Protein AF-A0A5K7YV94-F1 (afdb_monomer)

Organism: NCBI:txid947919

Nearest PDB structures (foldseek):
  7b5u-assembly1_B  TM=9.118E-01  e=1.368E-02  Streptococcus agalactiae
  8djb-assembly1_A  TM=9.163E-01  e=2.341E-02  Methanothermobacter thermautotrophicus
  7b5u-assembly1_A  TM=9.107E-01  e=2.504E-02  Streptococcus agalactiae
  6u6h-assembly1_A  TM=6.965E-01  e=1.463E-02  Methanothermobacter thermautotrophicus
  7wjg-assembly1_B-2  TM=5.434E-01  e=3.063E-02  Streptococcus mutans UA159

pLDDT: mean 83.34, std 12.14, range [49.09, 97.06]

Structure (mmCIF, N/CA/C/O backbone):
data_AF-A0A5K7YV94-F1
#
_entry.id   AF-A0A5K7YV94-F1
#
loop_
_atom_site.group_PDB
_atom_site.id
_atom_site.type_symbol
_atom_site.label_atom_id
_atom_site.label_alt_id
_atom_site.label_comp_id
_atom_site.label_asym_id
_atom_site.label_entity_id
_atom_site.label_seq_id
_atom_site.pdbx_PDB_ins_code
_atom_site.Cartn_x
_atom_site.Cartn_y
_atom_site.Cartn_z
_atom_site.occupancy
_atom_site.B_iso_or_equiv
_atom_site.auth_seq_id
_atom_site.auth_comp_id
_atom_site.auth_asym_id
_atom_site.auth_atom_id
_atom_site.pdbx_PDB_model_num
ATOM 1 N N . MET A 1 1 ? 11.364 -0.641 -36.607 1.00 52.22 1 MET A N 1
ATOM 2 C CA . MET A 1 1 ? 10.234 -0.733 -35.648 1.00 52.22 1 MET A CA 1
ATOM 3 C C . MET A 1 1 ? 9.393 0.539 -35.613 1.00 52.22 1 MET A C 1
ATOM 5 O O . MET A 1 1 ? 8.188 0.409 -35.761 1.00 52.22 1 MET A O 1
ATOM 9 N N . LYS A 1 2 ? 9.977 1.747 -35.510 1.00 49.09 2 LYS A N 1
ATOM 10 C CA . LYS A 1 2 ? 9.212 3.004 -35.680 1.00 49.09 2 LYS A CA 1
ATOM 11 C C . LYS A 1 2 ? 8.482 3.087 -37.032 1.00 49.09 2 LYS A C 1
ATOM 13 O O . LYS A 1 2 ? 7.324 3.479 -37.061 1.00 49.09 2 LYS A O 1
ATOM 18 N N . ASP A 1 3 ? 9.095 2.588 -38.107 1.00 50.91 3 ASP A N 1
ATOM 19 C CA . ASP A 1 3 ? 8.479 2.563 -39.449 1.00 50.91 3 ASP A CA 1
ATOM 20 C C . ASP A 1 3 ? 7.317 1.559 -39.604 1.00 50.91 3 ASP A C 1
ATOM 22 O O . ASP A 1 3 ? 6.643 1.560 -40.627 1.00 50.91 3 ASP A O 1
ATOM 26 N N . LEU A 1 4 ? 7.058 0.716 -38.591 1.00 64.44 4 LEU A N 1
ATOM 27 C CA . LEU A 1 4 ? 5.882 -0.166 -38.529 1.00 64.44 4 LEU A CA 1
ATOM 28 C C . LEU A 1 4 ? 4.740 0.412 -37.669 1.00 64.44 4 LEU A C 1
ATOM 30 O O . LEU A 1 4 ? 3.762 -0.283 -37.417 1.00 64.44 4 LEU A O 1
ATOM 34 N N . GLY A 1 5 ? 4.853 1.656 -37.187 1.00 51.44 5 GLY A N 1
ATOM 35 C CA . GLY A 1 5 ? 3.821 2.279 -36.347 1.00 51.44 5 GLY A CA 1
ATOM 36 C C . GLY A 1 5 ? 3.752 1.733 -34.916 1.00 51.44 5 GLY A C 1
ATOM 37 O O . GLY A 1 5 ? 2.771 1.969 -34.218 1.00 51.44 5 GLY A O 1
ATOM 38 N N . VAL A 1 6 ? 4.783 1.012 -34.462 1.00 60.56 6 VAL A N 1
ATOM 39 C CA . VAL A 1 6 ? 4.859 0.504 -33.087 1.00 60.56 6 VAL A CA 1
ATOM 40 C C . VAL A 1 6 ? 5.202 1.661 -32.147 1.00 60.56 6 VAL A C 1
ATOM 42 O O . VAL A 1 6 ? 6.338 2.138 -32.121 1.00 60.56 6 VAL A O 1
ATOM 45 N N . SER A 1 7 ? 4.199 2.131 -31.407 1.00 56.16 7 SER A N 1
ATOM 46 C CA . SER A 1 7 ? 4.284 3.246 -30.454 1.00 56.16 7 SER A CA 1
ATOM 47 C C . SER A 1 7 ? 4.915 2.853 -29.115 1.00 56.16 7 SER A C 1
ATOM 49 O O . SER A 1 7 ? 5.487 3.709 -28.440 1.00 56.16 7 SER A O 1
ATOM 51 N N . GLU A 1 8 ? 4.857 1.571 -28.751 1.00 59.62 8 GLU A N 1
ATOM 52 C CA . GLU A 1 8 ? 5.394 1.050 -27.497 1.00 59.62 8 GLU A CA 1
ATOM 53 C C . GLU A 1 8 ? 5.834 -0.409 -27.671 1.00 59.62 8 GLU A C 1
ATOM 55 O O . GLU A 1 8 ? 5.164 -1.201 -28.332 1.00 59.62 8 GLU A O 1
ATOM 60 N N . VAL A 1 9 ? 6.986 -0.760 -27.104 1.00 70.81 9 VAL A N 1
ATOM 61 C CA . VAL A 1 9 ? 7.521 -2.125 -27.097 1.00 70.81 9 VAL A CA 1
ATOM 62 C C . VAL A 1 9 ? 7.735 -2.497 -25.645 1.00 70.81 9 VAL A C 1
ATOM 64 O O . VAL A 1 9 ? 8.347 -1.732 -24.906 1.00 70.81 9 VAL A O 1
ATOM 67 N N . VAL A 1 10 ? 7.255 -3.670 -25.253 1.00 74.56 10 VAL A N 1
ATOM 68 C CA . VAL A 1 10 ? 7.531 -4.274 -23.949 1.00 74.56 10 VAL A CA 1
ATOM 69 C C . VAL A 1 10 ? 8.353 -5.529 -24.197 1.00 74.56 10 VAL A C 1
ATOM 71 O O . VAL A 1 10 ? 8.046 -6.276 -25.124 1.00 74.56 10 VAL A O 1
ATOM 74 N N . PHE A 1 11 ? 9.383 -5.757 -23.382 1.00 84.81 11 PHE A N 1
ATOM 75 C CA . PHE A 1 11 ? 10.180 -6.986 -23.396 1.00 84.81 11 PHE A CA 1
ATOM 76 C C . PHE A 1 11 ? 9.703 -7.917 -22.274 1.00 84.81 11 PHE A C 1
ATOM 78 O O . PHE A 1 11 ? 10.072 -7.694 -21.116 1.00 84.81 11 PHE A O 1
ATOM 85 N N . PRO A 1 12 ? 8.876 -8.938 -22.572 1.00 83.75 12 PRO A N 1
ATOM 86 C CA . PRO A 1 12 ? 8.232 -9.752 -21.544 1.00 83.75 12 PRO A CA 1
ATOM 87 C C . PRO A 1 12 ? 9.225 -10.465 -20.627 1.00 83.75 12 PRO A C 1
ATOM 89 O O . PRO A 1 12 ? 9.042 -10.476 -19.414 1.00 83.75 12 PRO A O 1
ATOM 92 N N . GLU A 1 13 ? 10.303 -11.018 -21.180 1.00 91.19 13 GLU A N 1
ATOM 93 C CA . GLU A 1 13 ? 11.317 -11.761 -20.429 1.00 91.19 13 GLU A CA 1
ATOM 94 C C . GLU A 1 13 ? 12.071 -10.850 -19.457 1.00 91.19 13 GLU A C 1
ATOM 96 O O . GLU A 1 13 ? 12.357 -11.232 -18.321 1.00 91.19 13 GLU A O 1
ATOM 101 N N . PHE A 1 14 ? 12.352 -9.618 -19.882 1.00 89.12 14 PHE A N 1
ATOM 102 C CA . PHE A 1 14 ? 12.983 -8.622 -19.030 1.00 89.12 14 PHE A CA 1
ATOM 103 C C . PHE A 1 14 ? 12.058 -8.189 -17.887 1.00 89.12 14 PHE A C 1
ATOM 105 O O . PHE A 1 14 ? 12.476 -8.219 -16.729 1.00 89.12 14 PHE A O 1
ATOM 112 N N . GLU A 1 15 ? 10.797 -7.849 -18.172 1.00 88.81 15 GLU A N 1
ATOM 113 C CA . GLU A 1 15 ? 9.835 -7.477 -17.122 1.00 88.81 15 GLU A CA 1
ATOM 114 C C . GLU A 1 15 ? 9.586 -8.636 -16.146 1.00 88.81 15 GLU A C 1
ATOM 116 O O . GLU A 1 15 ? 9.542 -8.419 -14.935 1.00 88.81 15 GLU A O 1
ATOM 121 N N . ALA A 1 16 ? 9.511 -9.873 -16.646 1.00 91.81 16 ALA A N 1
ATOM 122 C CA . ALA A 1 16 ? 9.415 -11.061 -15.804 1.00 91.81 16 ALA A CA 1
ATOM 123 C C . ALA A 1 16 ? 10.641 -11.204 -14.886 1.00 91.81 16 ALA A C 1
ATOM 125 O O . ALA A 1 16 ? 10.488 -11.449 -13.689 1.00 91.81 16 ALA A O 1
ATOM 126 N N . SER A 1 17 ? 11.855 -10.984 -15.406 1.00 94.38 17 SER A N 1
ATOM 127 C CA . SER A 1 17 ? 13.080 -11.022 -14.596 1.00 94.38 17 SER A CA 1
ATOM 128 C C . SER A 1 17 ? 13.096 -9.958 -13.488 1.00 94.38 17 SER A C 1
ATOM 130 O O . SER A 1 17 ? 13.522 -10.239 -12.361 1.00 94.38 17 SER A O 1
ATOM 132 N N . LEU A 1 18 ? 12.583 -8.754 -13.772 1.00 93.06 18 LEU A N 1
ATOM 133 C CA . LEU A 1 18 ? 12.475 -7.678 -12.787 1.00 93.06 18 LEU A CA 1
ATOM 134 C C . LEU A 1 18 ? 11.468 -8.028 -11.693 1.00 93.06 18 LEU A C 1
ATOM 136 O O . LEU A 1 18 ? 11.750 -7.794 -10.519 1.00 93.06 18 LEU A O 1
ATOM 140 N N . GLU A 1 19 ? 10.335 -8.632 -12.047 1.00 93.00 19 GLU A N 1
ATOM 141 C CA . GLU A 1 19 ? 9.336 -9.066 -11.069 1.00 93.00 19 GLU A CA 1
ATOM 142 C C . GLU A 1 19 ? 9.857 -10.206 -10.185 1.00 93.00 19 GLU A C 1
ATOM 144 O O . GLU A 1 19 ? 9.724 -10.148 -8.964 1.00 93.00 19 GLU A O 1
ATOM 149 N N . MET A 1 20 ? 10.537 -11.203 -10.759 1.00 95.81 20 MET A N 1
ATOM 150 C CA . MET A 1 20 ? 11.175 -12.272 -9.977 1.00 95.81 20 MET A CA 1
ATOM 151 C C . MET A 1 20 ? 12.221 -11.717 -9.000 1.00 95.81 20 MET A C 1
ATOM 153 O O . MET A 1 20 ? 12.289 -12.137 -7.840 1.00 95.81 20 MET A O 1
ATOM 157 N N . THR A 1 21 ? 13.009 -10.735 -9.445 1.00 95.38 21 THR A N 1
ATOM 158 C CA . THR A 1 21 ? 13.988 -10.038 -8.599 1.00 95.38 21 THR A CA 1
ATOM 159 C C . THR A 1 21 ? 13.291 -9.270 -7.479 1.00 95.38 21 THR A C 1
ATOM 161 O O . THR A 1 21 ? 13.684 -9.386 -6.318 1.00 95.38 21 THR A O 1
ATOM 164 N N . ARG A 1 22 ? 12.215 -8.538 -7.796 1.00 93.25 22 ARG A N 1
ATOM 165 C CA . ARG A 1 22 ? 11.405 -7.799 -6.820 1.00 93.25 22 ARG A CA 1
ATOM 166 C C . ARG A 1 22 ? 10.869 -8.724 -5.729 1.00 93.25 22 ARG A C 1
ATOM 168 O O . ARG A 1 22 ? 11.084 -8.454 -4.551 1.00 93.25 22 ARG A O 1
ATOM 175 N N . GLN A 1 23 ? 10.229 -9.826 -6.117 1.00 95.38 23 GLN A N 1
ATOM 176 C CA . GLN A 1 23 ? 9.677 -10.822 -5.191 1.00 95.38 23 GLN A CA 1
ATOM 177 C C . GLN A 1 23 ? 10.759 -11.408 -4.279 1.00 95.38 23 GLN A C 1
ATOM 179 O O . GLN A 1 23 ? 10.571 -11.505 -3.068 1.00 95.38 23 GLN A O 1
ATOM 184 N N . SER A 1 24 ? 11.926 -11.724 -4.844 1.00 97.06 24 SER A N 1
ATOM 185 C CA . SER A 1 24 ? 13.064 -12.248 -4.082 1.00 97.06 24 SER A CA 1
ATOM 186 C C . SER A 1 24 ? 13.575 -11.239 -3.048 1.00 97.06 24 SER A C 1
ATOM 188 O O . SER A 1 24 ? 13.801 -11.594 -1.894 1.00 97.06 24 SER A O 1
ATOM 190 N N . LEU A 1 25 ? 13.720 -9.965 -3.424 1.00 95.12 25 LEU A N 1
ATOM 191 C CA . LEU A 1 25 ? 14.198 -8.915 -2.518 1.00 95.12 25 LEU A CA 1
ATOM 192 C C . LEU A 1 25 ? 13.182 -8.582 -1.417 1.00 95.12 25 LEU A C 1
ATOM 194 O O . LEU A 1 25 ? 13.573 -8.363 -0.270 1.00 95.12 25 LEU A O 1
ATOM 198 N N . LEU A 1 26 ? 11.885 -8.603 -1.730 1.00 89.50 26 LEU A N 1
ATOM 199 C CA . LEU A 1 26 ? 10.828 -8.442 -0.729 1.00 89.50 26 LEU A CA 1
ATOM 200 C C . LEU A 1 26 ? 10.793 -9.610 0.257 1.00 89.50 26 LEU A C 1
ATOM 202 O O . LEU A 1 26 ? 10.666 -9.389 1.461 1.00 89.50 26 LEU A O 1
ATOM 206 N N . TYR A 1 27 ? 10.980 -10.842 -0.224 1.00 93.88 27 TYR A N 1
ATOM 207 C CA . TYR A 1 27 ? 11.122 -12.014 0.641 1.00 93.88 27 TYR A CA 1
ATOM 208 C C . TYR A 1 27 ? 12.321 -11.880 1.597 1.00 93.88 27 TYR A C 1
ATOM 210 O O . TYR A 1 27 ? 12.232 -12.238 2.771 1.00 93.88 27 TYR A O 1
ATOM 218 N N . LEU A 1 28 ? 13.416 -11.272 1.129 1.00 96.12 28 LEU A N 1
ATOM 219 C CA . LEU A 1 28 ? 14.595 -10.938 1.937 1.00 96.12 28 LEU A CA 1
ATOM 220 C C . LEU A 1 28 ? 14.414 -9.695 2.830 1.00 96.12 28 LEU A C 1
ATOM 222 O O . LEU A 1 28 ? 15.373 -9.259 3.465 1.00 96.12 28 LEU A O 1
ATOM 226 N N . ARG A 1 29 ? 13.197 -9.143 2.920 1.00 91.50 29 ARG A N 1
ATOM 227 C CA . ARG A 1 29 ? 12.839 -7.967 3.733 1.00 91.50 29 ARG A CA 1
ATOM 228 C C . ARG A 1 29 ? 13.617 -6.696 3.381 1.00 91.50 29 ARG A C 1
ATOM 230 O O . ARG A 1 29 ? 13.784 -5.822 4.231 1.00 91.50 29 ARG A O 1
ATOM 237 N N . ILE A 1 30 ? 14.067 -6.570 2.133 1.00 90.44 30 ILE A N 1
ATOM 238 C CA . ILE A 1 30 ? 14.592 -5.299 1.632 1.00 90.44 30 ILE A CA 1
ATOM 239 C C . ILE A 1 30 ? 13.435 -4.290 1.572 1.00 90.44 30 ILE A C 1
ATOM 241 O O . ILE A 1 30 ? 12.347 -4.657 1.114 1.00 90.44 30 ILE A O 1
ATOM 245 N N . PRO A 1 31 ? 13.630 -3.034 2.021 1.00 86.00 31 PRO A N 1
ATOM 246 C CA . PRO A 1 31 ? 12.571 -2.033 2.005 1.00 86.00 31 PRO A CA 1
ATOM 247 C C . PRO A 1 31 ? 11.943 -1.892 0.607 1.00 86.00 31 PRO A C 1
ATOM 249 O O . PRO A 1 31 ? 12.683 -1.698 -0.363 1.00 86.00 31 PRO A O 1
ATOM 252 N N . PRO A 1 32 ? 10.603 -1.932 0.467 1.00 81.31 32 PRO A N 1
ATOM 253 C CA . PRO A 1 32 ? 9.936 -1.871 -0.836 1.00 81.31 32 PRO A CA 1
ATOM 254 C C . PRO A 1 32 ? 10.362 -0.674 -1.693 1.00 81.31 32 PRO A C 1
ATOM 256 O O . PRO A 1 32 ? 10.604 -0.826 -2.887 1.00 81.31 32 PRO A O 1
ATOM 259 N N . ALA A 1 33 ? 10.556 0.493 -1.071 1.00 79.19 33 ALA A N 1
ATOM 260 C CA . ALA A 1 33 ? 11.030 1.698 -1.748 1.00 79.19 33 ALA A CA 1
ATOM 261 C C . ALA A 1 33 ? 12.428 1.531 -2.375 1.00 79.19 33 ALA A C 1
ATOM 263 O O . ALA A 1 33 ? 12.718 2.100 -3.427 1.00 79.19 33 ALA A O 1
ATOM 264 N N . GLU A 1 34 ? 13.301 0.738 -1.751 1.00 84.69 34 GLU A N 1
ATOM 265 C CA . GLU A 1 34 ? 14.630 0.443 -2.281 1.00 84.69 34 GLU A CA 1
ATOM 266 C C . GLU A 1 34 ? 14.553 -0.545 -3.446 1.00 84.69 34 GLU A C 1
ATOM 268 O O . GLU A 1 34 ? 15.122 -0.282 -4.508 1.00 84.69 34 GLU A O 1
ATOM 273 N N . VAL A 1 35 ? 13.784 -1.627 -3.293 1.00 89.00 35 VAL A N 1
ATOM 274 C CA . VAL A 1 35 ? 13.519 -2.584 -4.381 1.00 89.00 35 VAL A CA 1
ATOM 275 C C . VAL A 1 35 ? 12.951 -1.861 -5.606 1.00 89.00 35 VAL A C 1
ATOM 277 O O . VAL A 1 35 ? 13.388 -2.092 -6.739 1.00 89.00 35 VAL A O 1
ATOM 280 N N . GLN A 1 36 ? 12.032 -0.928 -5.372 1.00 84.12 36 GLN A N 1
ATOM 281 C CA . GLN A 1 36 ? 11.426 -0.114 -6.409 1.00 84.12 36 GLN A CA 1
ATOM 282 C C . GLN A 1 36 ? 12.447 0.755 -7.139 1.00 84.12 36 GLN A C 1
ATOM 284 O O . GLN A 1 36 ? 12.598 0.658 -8.355 1.00 84.12 36 GLN A O 1
ATOM 289 N N . ARG A 1 37 ? 13.212 1.552 -6.384 1.00 83.69 37 ARG A N 1
ATOM 290 C CA . ARG A 1 37 ? 14.251 2.433 -6.929 1.00 83.69 37 ARG A CA 1
ATOM 291 C C . ARG A 1 37 ? 15.217 1.676 -7.843 1.00 83.69 37 ARG A C 1
ATOM 293 O O . ARG A 1 37 ? 15.606 2.193 -8.889 1.00 83.69 37 ARG A O 1
ATOM 300 N N . HIS A 1 38 ? 15.618 0.465 -7.456 1.00 88.31 38 HIS A N 1
ATOM 301 C CA . HIS A 1 38 ? 16.537 -0.350 -8.248 1.00 88.31 38 HIS A CA 1
ATOM 302 C C . HIS A 1 38 ? 15.883 -0.937 -9.501 1.00 88.31 38 HIS A C 1
ATOM 304 O O . HIS A 1 38 ? 16.448 -0.809 -10.586 1.00 88.31 38 HIS A O 1
ATOM 310 N N . THR A 1 39 ? 14.700 -1.541 -9.378 1.00 88.50 39 THR A N 1
ATOM 311 C CA . THR A 1 39 ? 13.997 -2.132 -10.530 1.00 88.50 39 THR A CA 1
ATOM 312 C C . THR A 1 39 ? 13.596 -1.079 -11.569 1.00 88.50 39 THR A C 1
ATOM 314 O O . THR A 1 39 ? 13.757 -1.320 -12.765 1.00 88.50 39 THR A O 1
ATOM 317 N N . ASP A 1 40 ? 13.190 0.121 -11.142 1.00 83.62 40 ASP A N 1
ATOM 318 C CA . ASP A 1 40 ? 12.919 1.246 -12.045 1.00 83.62 40 ASP A CA 1
ATOM 319 C C . ASP A 1 40 ? 14.166 1.771 -12.739 1.00 83.62 40 ASP A C 1
ATOM 321 O O . ASP A 1 40 ? 14.116 2.075 -13.930 1.00 83.62 40 ASP A O 1
ATOM 325 N N . LYS A 1 41 ? 15.297 1.853 -12.032 1.00 84.38 41 LYS A N 1
ATOM 326 C CA . LYS A 1 41 ? 16.559 2.276 -12.641 1.00 84.38 41 LYS A CA 1
ATOM 327 C C . LYS A 1 41 ? 16.963 1.338 -13.782 1.00 84.38 41 LYS A C 1
ATOM 329 O O . LYS A 1 41 ? 17.237 1.817 -14.878 1.00 84.38 41 LYS A O 1
ATOM 334 N N . PHE A 1 42 ? 16.940 0.021 -13.560 1.00 86.50 42 PHE A N 1
ATOM 335 C CA . PHE A 1 42 ? 17.270 -0.959 -14.605 1.00 86.50 42 PHE A CA 1
ATOM 336 C C . PHE A 1 42 ? 16.313 -0.884 -15.794 1.00 86.50 42 PHE A C 1
ATOM 338 O O . PHE A 1 42 ? 16.739 -0.947 -16.947 1.00 86.50 42 PHE A O 1
ATOM 345 N N . ARG A 1 43 ? 15.018 -0.710 -15.515 1.00 83.25 43 ARG A N 1
ATOM 346 C CA . ARG A 1 43 ? 14.004 -0.494 -16.542 1.00 83.25 43 ARG A CA 1
ATOM 347 C C . ARG A 1 43 ? 14.327 0.754 -17.369 1.00 83.25 43 ARG A C 1
ATOM 349 O O . ARG A 1 43 ? 14.422 0.677 -18.589 1.00 83.25 43 ARG A O 1
ATOM 356 N N . GLN A 1 44 ? 14.575 1.891 -16.726 1.00 77.88 44 GLN A N 1
ATOM 357 C CA . GLN A 1 44 ? 14.925 3.130 -17.420 1.00 77.88 44 GLN A CA 1
ATOM 358 C C . GLN A 1 44 ? 16.209 2.997 -18.245 1.00 77.88 44 GLN A C 1
ATOM 360 O O . GLN A 1 44 ? 16.230 3.470 -19.376 1.00 77.88 44 GLN A O 1
ATOM 365 N N . GLU A 1 45 ? 17.249 2.338 -17.729 1.00 82.44 45 GLU A N 1
ATOM 366 C CA . GLU A 1 45 ? 18.510 2.119 -18.450 1.00 82.44 45 GLU A CA 1
ATOM 367 C C . GLU A 1 45 ? 18.306 1.298 -19.731 1.00 82.44 45 GLU A C 1
ATOM 369 O O . GLU A 1 45 ? 18.754 1.717 -20.801 1.00 82.44 45 GLU A O 1
ATOM 374 N N . LEU A 1 46 ? 17.584 0.174 -19.654 1.00 79.88 46 LEU A N 1
ATOM 375 C CA . LEU A 1 46 ? 17.343 -0.680 -20.818 1.00 79.88 46 LEU A CA 1
ATOM 376 C C . LEU A 1 46 ? 16.473 0.020 -21.869 1.00 79.88 46 LEU A C 1
ATOM 378 O O . LEU A 1 46 ? 16.830 0.071 -23.046 1.00 79.88 46 LEU A O 1
ATOM 382 N N . TYR A 1 47 ? 15.332 0.577 -21.458 1.00 76.31 47 TYR A N 1
ATOM 383 C CA . TYR A 1 47 ? 14.401 1.188 -22.406 1.00 76.31 47 TYR A CA 1
ATOM 384 C C . TYR A 1 47 ? 14.932 2.512 -22.970 1.00 76.31 47 TYR A C 1
ATOM 386 O O . TYR A 1 47 ? 14.685 2.795 -24.140 1.00 76.31 47 TYR A O 1
ATOM 394 N N . ALA A 1 48 ? 15.712 3.296 -22.217 1.00 74.44 48 ALA A N 1
ATOM 395 C CA . ALA A 1 48 ? 16.355 4.498 -22.757 1.00 74.44 48 ALA A CA 1
ATOM 396 C C . ALA A 1 48 ? 17.437 4.171 -23.798 1.00 74.44 48 ALA A C 1
ATOM 398 O O . ALA A 1 48 ? 17.588 4.915 -24.764 1.00 74.44 48 ALA A O 1
ATOM 399 N N . ALA A 1 49 ? 18.170 3.064 -23.626 1.00 73.06 49 ALA A N 1
ATOM 400 C CA . ALA A 1 49 ? 19.159 2.614 -24.606 1.00 73.06 49 ALA A CA 1
ATOM 401 C C . ALA A 1 49 ? 18.509 2.117 -25.910 1.00 73.06 49 ALA A C 1
ATOM 403 O O . ALA A 1 49 ? 19.066 2.302 -26.991 1.00 73.06 49 ALA A O 1
ATOM 404 N N . LEU A 1 50 ? 17.330 1.495 -25.817 1.00 69.69 50 LEU A N 1
ATOM 405 C CA . LEU A 1 50 ? 16.616 0.927 -26.966 1.00 69.69 50 LEU A CA 1
ATOM 406 C C . LEU A 1 50 ? 15.720 1.943 -27.684 1.00 69.69 50 LEU A C 1
ATOM 408 O O . LEU A 1 50 ? 15.533 1.864 -28.900 1.00 69.69 50 LEU A O 1
ATOM 412 N N . PHE A 1 51 ? 15.184 2.917 -26.952 1.00 65.94 51 PHE A N 1
ATOM 413 C CA . PHE A 1 51 ? 14.288 3.936 -27.474 1.00 65.94 51 PHE A CA 1
ATOM 414 C C . PHE A 1 51 ? 14.866 5.307 -27.148 1.00 65.94 51 PHE A C 1
ATOM 416 O O . PHE A 1 51 ? 14.750 5.777 -26.020 1.00 65.94 51 PHE A O 1
ATOM 423 N N . ASN A 1 52 ? 15.470 5.957 -28.153 1.00 58.38 52 ASN A N 1
ATOM 424 C CA . ASN A 1 52 ? 15.903 7.355 -28.074 1.00 58.38 52 ASN A CA 1
ATOM 425 C C . ASN A 1 52 ? 14.763 8.214 -27.502 1.00 58.38 52 ASN A C 1
ATOM 427 O O . ASN A 1 52 ? 13.800 8.505 -28.215 1.00 58.38 52 ASN A O 1
ATOM 431 N N . SER A 1 53 ? 14.889 8.543 -26.211 1.00 57.12 53 SER A N 1
ATOM 432 C CA . SER A 1 53 ? 14.082 9.488 -25.432 1.00 57.12 53 SER A CA 1
ATOM 433 C C . SER A 1 53 ? 12.604 9.529 -25.829 1.00 57.12 53 SER A C 1
ATOM 435 O O . SER A 1 53 ? 12.155 10.479 -26.462 1.00 57.12 53 SER A O 1
ATOM 437 N N . ASN A 1 54 ? 11.841 8.499 -25.457 1.00 59.09 54 ASN A N 1
ATOM 438 C CA . ASN A 1 54 ? 10.383 8.586 -25.501 1.00 59.09 54 ASN A CA 1
ATOM 439 C C . ASN A 1 54 ? 9.873 9.074 -24.134 1.00 59.09 54 ASN A C 1
ATOM 441 O O . ASN A 1 54 ? 9.867 8.313 -23.162 1.00 59.09 54 ASN A O 1
ATOM 445 N N . ASP A 1 55 ? 9.471 10.345 -24.051 1.00 63.97 55 ASP A N 1
ATOM 446 C CA . ASP A 1 55 ? 8.946 10.979 -22.828 1.00 63.97 55 ASP A CA 1
ATOM 447 C C . ASP A 1 55 ? 7.772 10.198 -22.212 1.00 63.97 55 ASP A C 1
ATOM 449 O O . ASP A 1 55 ? 7.623 10.145 -20.991 1.00 63.97 55 ASP A O 1
ATOM 453 N N . SER A 1 56 ? 6.992 9.498 -23.041 1.00 65.81 56 SER A N 1
ATOM 454 C CA . SER A 1 56 ? 5.885 8.641 -22.608 1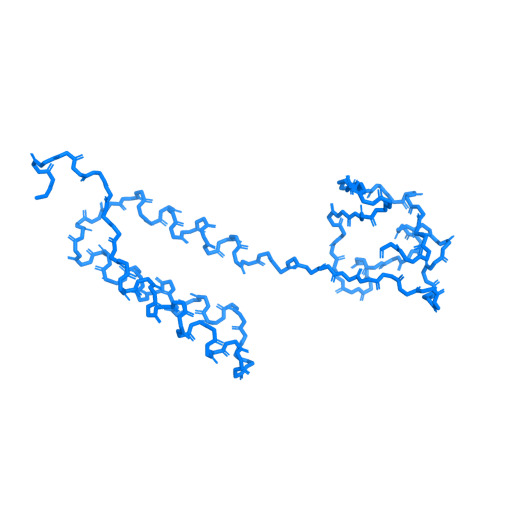.00 65.81 56 SER A CA 1
ATOM 455 C C . SER A 1 56 ? 6.329 7.503 -21.686 1.00 65.81 56 SER A C 1
ATOM 457 O O . SER A 1 56 ? 5.649 7.209 -20.707 1.00 65.81 56 SER A O 1
ATOM 459 N N . TYR A 1 57 ? 7.492 6.894 -21.939 1.00 68.56 57 TYR A N 1
ATOM 460 C CA . TYR A 1 57 ? 7.972 5.787 -21.109 1.00 68.56 57 TYR A CA 1
ATOM 461 C C . TYR A 1 57 ? 8.468 6.274 -19.744 1.00 68.56 57 TYR A C 1
ATOM 463 O O . TYR A 1 57 ? 8.229 5.641 -18.715 1.00 68.56 57 TYR A O 1
ATOM 471 N N . ARG A 1 58 ? 9.114 7.448 -19.713 1.00 69.62 58 ARG A N 1
ATOM 472 C CA . ARG A 1 58 ? 9.496 8.107 -18.456 1.00 69.62 58 ARG A CA 1
ATOM 473 C C . ARG A 1 58 ? 8.270 8.440 -17.613 1.00 69.62 58 ARG A C 1
ATOM 475 O O . ARG A 1 58 ? 8.285 8.163 -16.418 1.00 69.62 58 ARG A O 1
ATOM 482 N N . LEU A 1 59 ? 7.212 8.961 -18.232 1.00 74.56 59 LEU A N 1
ATOM 483 C CA . LEU A 1 59 ? 5.948 9.238 -17.551 1.00 74.56 59 LEU A CA 1
ATOM 484 C C . LEU A 1 59 ? 5.324 7.961 -16.968 1.00 74.56 59 LEU A C 1
ATOM 486 O O . LEU A 1 59 ? 4.951 7.944 -15.799 1.00 74.56 59 LEU A O 1
ATOM 490 N N . LEU A 1 60 ? 5.262 6.872 -17.739 1.00 71.69 60 LEU A N 1
ATOM 491 C CA . LEU A 1 60 ? 4.743 5.587 -17.254 1.00 71.69 60 LEU A CA 1
ATOM 492 C C . LEU A 1 60 ? 5.576 5.019 -16.097 1.00 71.69 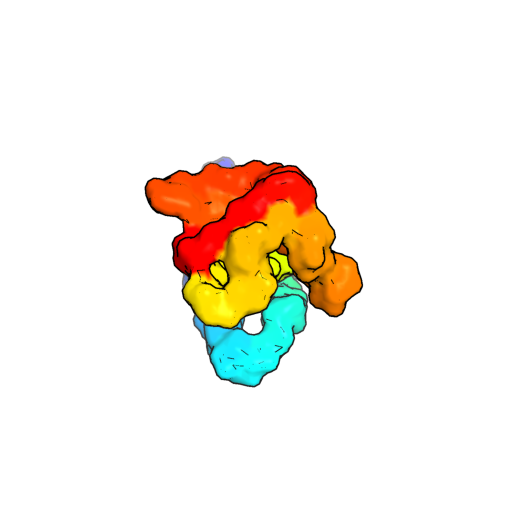60 LEU A C 1
ATOM 494 O O . LEU A 1 60 ? 5.012 4.526 -15.122 1.00 71.69 60 LEU A O 1
ATOM 498 N N . SER A 1 61 ? 6.906 5.123 -16.168 1.00 70.69 61 SER A N 1
ATOM 499 C CA . SER A 1 61 ? 7.798 4.726 -15.072 1.00 70.69 61 SER A CA 1
ATOM 500 C C . SER A 1 61 ? 7.567 5.570 -13.816 1.00 70.69 61 SER A C 1
ATOM 502 O O . SER A 1 61 ? 7.520 5.014 -12.724 1.00 70.69 61 SER A O 1
ATOM 504 N N . GLN A 1 62 ? 7.369 6.884 -13.953 1.00 73.12 62 GLN A N 1
ATOM 505 C CA . GLN A 1 62 ? 7.059 7.765 -12.823 1.00 73.12 62 GLN A CA 1
ATOM 506 C C . GLN A 1 62 ? 5.705 7.440 -12.187 1.00 73.12 62 GLN A C 1
ATOM 508 O O . GLN A 1 62 ? 5.611 7.382 -10.964 1.00 73.12 62 GLN A O 1
ATOM 513 N N . LEU A 1 63 ? 4.671 7.196 -12.998 1.00 77.12 63 LEU A N 1
ATOM 514 C CA . LEU A 1 63 ? 3.344 6.823 -12.503 1.00 77.12 63 LEU A CA 1
ATOM 515 C C . LEU A 1 63 ? 3.371 5.478 -11.770 1.00 77.12 63 LEU A C 1
ATOM 517 O O . LEU A 1 63 ? 2.790 5.364 -10.695 1.00 77.12 63 LEU A O 1
ATOM 521 N N . ARG A 1 64 ? 4.093 4.487 -12.306 1.00 70.50 64 ARG A N 1
ATOM 522 C CA . ARG A 1 64 ? 4.267 3.175 -11.664 1.00 70.50 64 ARG A CA 1
ATOM 523 C C . ARG A 1 64 ? 5.049 3.282 -10.353 1.00 70.50 64 ARG A C 1
ATOM 525 O O . ARG A 1 64 ? 4.638 2.718 -9.345 1.00 70.50 64 ARG A O 1
ATOM 532 N N . GLY A 1 65 ? 6.127 4.067 -10.344 1.00 70.62 65 GLY A N 1
ATOM 533 C CA . GLY A 1 65 ? 6.879 4.360 -9.126 1.00 70.62 65 GLY A CA 1
ATOM 534 C C . GLY A 1 65 ? 6.006 5.026 -8.057 1.00 70.62 65 GLY A C 1
ATOM 535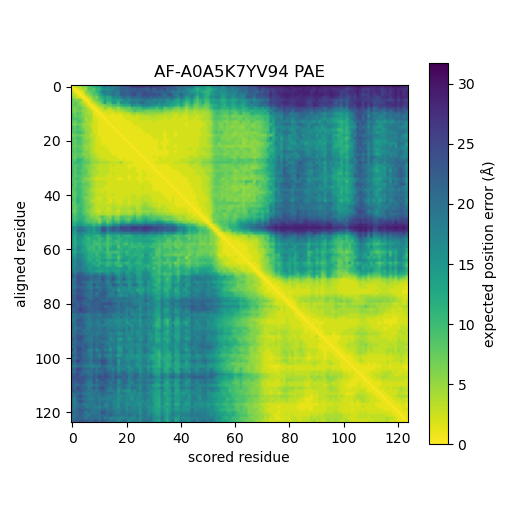 O O . GLY A 1 65 ? 6.062 4.625 -6.899 1.00 70.62 65 GLY A O 1
ATOM 536 N N . ALA A 1 66 ? 5.156 5.983 -8.445 1.00 72.69 66 ALA A N 1
ATOM 537 C CA . ALA A 1 66 ? 4.212 6.635 -7.539 1.00 72.69 66 ALA A CA 1
ATOM 538 C C . ALA A 1 66 ? 3.147 5.666 -6.999 1.00 72.69 66 ALA A C 1
ATOM 540 O O . ALA A 1 66 ? 2.875 5.682 -5.803 1.00 72.69 66 ALA A O 1
ATOM 541 N N . GLU A 1 67 ? 2.583 4.791 -7.841 1.00 69.69 67 GLU A N 1
ATOM 542 C CA . GLU A 1 67 ? 1.657 3.729 -7.412 1.00 69.69 67 GLU A CA 1
ATOM 543 C C . GLU A 1 67 ? 2.285 2.861 -6.311 1.00 69.69 67 GLU A C 1
ATOM 545 O O . GLU A 1 67 ? 1.664 2.593 -5.286 1.00 69.69 67 GLU A O 1
ATOM 550 N N . GLN A 1 68 ? 3.554 2.492 -6.479 1.00 65.81 68 GLN A N 1
ATOM 551 C CA . GLN A 1 68 ? 4.276 1.609 -5.561 1.00 65.81 68 GLN A CA 1
ATOM 552 C C . GLN A 1 68 ? 4.764 2.309 -4.282 1.00 65.81 68 GLN A C 1
ATOM 554 O O . GLN A 1 68 ? 5.244 1.642 -3.365 1.00 65.81 68 GLN A O 1
ATOM 559 N N . GLN A 1 69 ? 4.628 3.636 -4.192 1.00 66.25 69 GLN A N 1
ATOM 560 C CA . GLN A 1 69 ? 4.818 4.387 -2.948 1.00 66.25 69 GLN A CA 1
ATOM 561 C C . GLN A 1 69 ? 3.573 4.372 -2.052 1.00 66.25 69 GLN A C 1
ATOM 563 O O . GLN A 1 69 ? 3.685 4.687 -0.865 1.00 66.25 69 GLN A O 1
ATOM 568 N N . PHE A 1 70 ? 2.402 4.000 -2.579 1.00 67.31 70 PHE A N 1
ATOM 569 C CA . PHE A 1 70 ? 1.209 3.810 -1.764 1.00 67.31 70 PHE A CA 1
ATOM 570 C C . PHE A 1 70 ? 1.251 2.426 -1.106 1.00 67.31 70 PHE A C 1
ATOM 572 O O . PHE A 1 70 ? 0.876 1.419 -1.703 1.00 67.31 70 PHE A O 1
ATOM 579 N N . ASP A 1 71 ? 1.702 2.375 0.148 1.00 69.44 71 ASP A N 1
ATOM 580 C CA . ASP A 1 71 ? 1.578 1.183 0.993 1.00 69.44 71 ASP A CA 1
ATOM 581 C C . ASP A 1 71 ? 0.123 1.052 1.472 1.00 69.44 71 ASP A C 1
ATOM 583 O O . ASP A 1 71 ? -0.262 1.547 2.534 1.00 69.44 71 ASP A O 1
ATOM 587 N N . LEU A 1 72 ? -0.722 0.461 0.622 1.00 80.31 72 LEU A N 1
ATOM 588 C CA . LEU A 1 72 ? -2.099 0.123 0.967 1.00 80.31 72 LEU A CA 1
ATOM 589 C C . LEU A 1 72 ? -2.127 -1.253 1.630 1.00 80.31 72 LEU A C 1
ATOM 591 O O . LEU A 1 72 ? -1.821 -2.267 1.001 1.00 80.31 72 LEU A O 1
ATOM 595 N N . GLN A 1 73 ? -2.578 -1.293 2.879 1.00 83.75 73 GLN A N 1
ATOM 596 C CA . GLN A 1 73 ? -2.740 -2.536 3.624 1.00 83.75 73 GLN A CA 1
ATOM 597 C C . GLN A 1 73 ? -4.184 -2.709 4.077 1.00 83.75 73 GLN A C 1
ATOM 599 O O . GLN A 1 73 ? -4.791 -1.799 4.642 1.00 83.75 73 GLN A O 1
ATOM 604 N N . TRP A 1 74 ? -4.718 -3.908 3.849 1.00 88.94 74 TRP A N 1
ATOM 605 C CA . TRP A 1 74 ? -5.984 -4.338 4.429 1.00 88.94 74 TRP A CA 1
ATOM 606 C C . TRP A 1 74 ? -5.706 -4.953 5.793 1.00 88.94 74 TRP A C 1
ATOM 608 O O . TRP A 1 74 ? -5.024 -5.974 5.894 1.00 88.94 74 TRP A O 1
ATOM 618 N N . ILE A 1 75 ? -6.230 -4.325 6.839 1.00 90.19 75 ILE A N 1
ATOM 619 C CA . ILE A 1 75 ? -6.102 -4.810 8.209 1.00 90.19 75 ILE A CA 1
ATOM 620 C C . ILE A 1 75 ? -7.487 -5.191 8.692 1.00 90.19 75 ILE A C 1
ATOM 622 O O . ILE A 1 75 ? -8.408 -4.380 8.653 1.00 90.19 75 ILE A O 1
ATOM 626 N N . ARG A 1 76 ? -7.608 -6.429 9.167 1.00 92.50 76 ARG A N 1
ATOM 627 C CA . ARG A 1 76 ? -8.834 -6.913 9.781 1.00 92.50 76 ARG A CA 1
ATOM 628 C C . ARG A 1 76 ? -9.004 -6.311 11.170 1.00 92.50 76 ARG A C 1
ATOM 630 O O . ARG A 1 76 ? -8.118 -6.490 12.011 1.00 92.50 76 ARG A O 1
ATOM 637 N N . LEU A 1 77 ? -10.140 -5.675 11.447 1.00 92.56 77 LEU A N 1
ATOM 638 C CA . LEU A 1 77 ? -10.446 -5.225 12.799 1.00 92.56 77 LEU A CA 1
ATOM 639 C C . LEU A 1 77 ? -10.971 -6.395 13.637 1.00 92.56 77 LEU A C 1
ATOM 641 O O . LEU A 1 77 ? -12.115 -6.827 13.502 1.00 92.56 77 LEU A O 1
ATOM 645 N N . SER A 1 78 ? -10.114 -6.915 14.518 1.00 90.56 78 SER A N 1
ATOM 646 C CA . SER A 1 78 ? -10.484 -7.992 15.444 1.00 90.56 78 SER A CA 1
ATOM 647 C C . SER A 1 78 ? -11.666 -7.599 16.337 1.00 90.56 78 SER A C 1
ATOM 649 O O . SER A 1 78 ? -11.788 -6.441 16.742 1.00 90.56 78 SER A O 1
ATOM 651 N N . LYS A 1 79 ? -12.482 -8.586 16.728 1.00 88.75 79 LYS A N 1
ATOM 652 C CA . LYS A 1 79 ? -13.558 -8.415 17.720 1.00 88.75 79 LYS A CA 1
ATOM 653 C C . LYS A 1 79 ? -13.070 -7.914 19.073 1.00 88.75 79 LYS A C 1
ATOM 655 O O . LYS A 1 79 ? -13.801 -7.203 19.749 1.00 88.75 79 LYS A O 1
ATOM 660 N N . ASP A 1 80 ? -11.835 -8.248 19.432 1.00 89.44 80 ASP A N 1
ATOM 661 C CA . ASP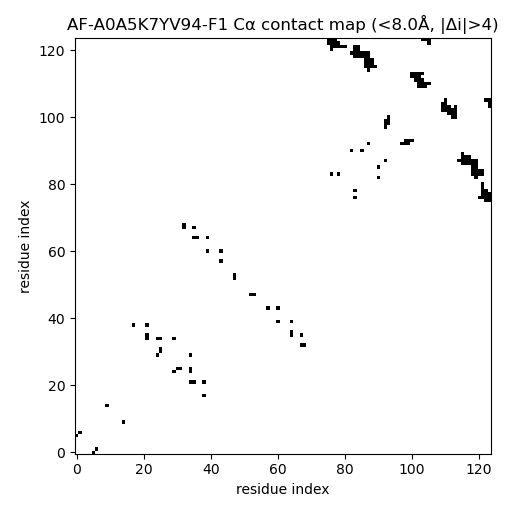 A 1 80 ? -11.214 -7.829 20.692 1.00 89.44 80 ASP A CA 1
ATOM 662 C C . ASP A 1 80 ? -10.525 -6.457 20.576 1.00 89.44 80 ASP A C 1
ATOM 664 O O . ASP A 1 80 ? -9.807 -6.027 21.481 1.00 89.44 80 ASP A O 1
ATOM 668 N N . SER A 1 81 ? -10.686 -5.766 19.442 1.00 88.50 81 SER A N 1
ATOM 669 C CA . SER A 1 81 ? -10.082 -4.456 19.229 1.00 88.50 81 SER A CA 1
ATOM 670 C C . SER A 1 81 ? -10.690 -3.417 20.162 1.00 88.50 81 SER A C 1
ATOM 672 O O . SER A 1 81 ? -11.898 -3.201 20.183 1.00 88.50 81 SER A O 1
ATOM 674 N N . ILE A 1 82 ? -9.830 -2.663 20.846 1.00 87.31 82 ILE A N 1
ATOM 675 C CA . ILE A 1 82 ? -10.232 -1.500 21.650 1.00 87.31 82 ILE A CA 1
ATOM 676 C C . ILE A 1 82 ? -10.878 -0.379 20.821 1.00 87.31 82 ILE A C 1
ATOM 678 O O . ILE A 1 82 ? -11.424 0.562 21.394 1.00 87.31 82 ILE A O 1
ATOM 682 N N . MET A 1 83 ? -10.753 -0.444 19.492 1.00 87.81 83 MET A N 1
ATOM 683 C CA . MET A 1 83 ? -11.334 0.517 18.556 1.00 87.81 83 MET A CA 1
ATOM 684 C C . MET A 1 83 ? -12.742 0.116 18.110 1.00 87.81 83 MET A C 1
ATOM 686 O O . MET A 1 83 ? -13.430 0.950 17.528 1.00 87.81 83 MET A O 1
ATOM 690 N N . ALA A 1 84 ? -13.175 -1.124 18.372 1.00 89.06 84 ALA A N 1
ATOM 691 C CA . ALA A 1 84 ? -14.543 -1.539 18.092 1.00 89.06 84 ALA A CA 1
ATOM 692 C C . ALA A 1 84 ? -15.532 -0.613 18.817 1.00 89.06 84 ALA A C 1
ATOM 694 O O . ALA A 1 84 ? -15.269 -0.157 19.933 1.00 89.06 84 ALA A O 1
ATOM 695 N N . ASP A 1 85 ? -16.634 -0.293 18.140 1.00 90.94 85 ASP A N 1
ATOM 696 C CA . ASP A 1 85 ? -17.683 0.620 18.604 1.00 90.94 85 ASP A CA 1
ATOM 697 C C . ASP A 1 85 ? -17.234 2.077 18.833 1.00 90.94 85 ASP A C 1
ATOM 699 O O . ASP A 1 85 ? -18.010 2.896 19.331 1.00 90.94 85 ASP A O 1
ATOM 703 N N . ARG A 1 86 ? -16.012 2.446 18.426 1.00 92.88 86 ARG A N 1
ATOM 704 C CA . ARG A 1 86 ? -15.539 3.839 18.403 1.00 92.88 86 ARG A CA 1
ATOM 705 C C . ARG A 1 86 ? -15.609 4.416 17.004 1.00 92.88 86 ARG A C 1
ATOM 707 O O . ARG A 1 86 ? -15.5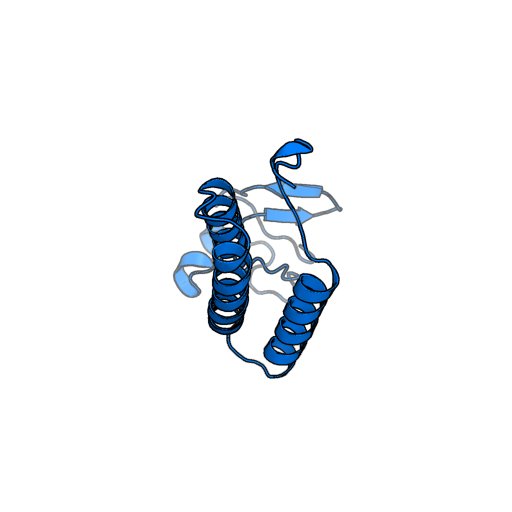14 3.700 16.007 1.00 92.88 86 ARG A O 1
ATOM 714 N N . SER A 1 87 ? -15.716 5.734 16.914 1.00 95.06 87 SER A N 1
ATOM 715 C CA . SER A 1 87 ? -15.560 6.421 15.638 1.00 95.06 87 SER A CA 1
ATOM 716 C C . SER A 1 87 ? -14.100 6.446 15.167 1.00 95.06 87 SER A C 1
ATOM 718 O O . SER A 1 87 ? -13.154 6.366 15.961 1.00 95.06 87 SER A O 1
ATOM 720 N N . ILE A 1 88 ? -13.896 6.605 13.859 1.00 93.56 88 ILE A N 1
ATOM 721 C CA . ILE A 1 88 ? -12.573 6.828 13.260 1.00 93.56 88 ILE A CA 1
ATOM 722 C C . ILE A 1 88 ? -11.873 8.023 13.921 1.00 93.56 88 ILE A C 1
ATOM 724 O O . ILE A 1 88 ? -10.680 7.952 14.219 1.00 93.56 88 ILE A O 1
ATOM 728 N N . GLY A 1 89 ? -12.616 9.102 14.187 1.00 92.44 89 GLY A N 1
ATOM 729 C CA . GLY A 1 89 ? -12.098 10.298 14.845 1.00 92.44 89 GLY A CA 1
ATOM 730 C C . GLY A 1 89 ? -11.621 10.040 16.275 1.00 92.44 89 GLY A C 1
ATOM 731 O O . GLY A 1 89 ? -10.557 10.525 16.649 1.00 92.44 89 GLY A O 1
ATOM 732 N N . GLU A 1 90 ? -12.363 9.245 17.049 1.00 93.94 90 GLU A N 1
ATOM 733 C CA . GLU A 1 90 ? -12.005 8.864 18.428 1.00 93.94 90 GLU A CA 1
ATOM 734 C C . GLU A 1 90 ? -10.862 7.851 18.500 1.00 93.94 90 GLU A C 1
ATOM 736 O O . GLU A 1 90 ? -10.170 7.766 19.512 1.00 93.94 90 GLU A O 1
ATOM 741 N N . SER A 1 91 ? -10.662 7.067 17.441 1.00 91.12 91 SER A N 1
ATOM 742 C CA . SER A 1 91 ? -9.585 6.074 17.378 1.00 91.12 91 SER A CA 1
ATOM 743 C C . SER A 1 91 ? -8.211 6.712 17.164 1.00 91.12 91 SER A C 1
ATOM 745 O O . SER A 1 91 ? -7.197 6.058 17.383 1.00 91.12 91 SER A O 1
ATOM 747 N N . GLU A 1 92 ? -8.178 7.968 16.701 1.00 91.06 92 GLU A N 1
ATOM 748 C CA . GLU A 1 92 ? -6.973 8.780 16.491 1.00 91.06 92 GLU A CA 1
ATOM 749 C C . GLU A 1 92 ? -5.852 8.091 15.684 1.00 91.06 92 GLU A C 1
ATOM 751 O O . GLU A 1 92 ? -4.696 8.502 15.754 1.00 91.06 92 GLU A O 1
ATOM 756 N N . ILE A 1 93 ? -6.187 7.099 14.843 1.00 90.25 93 ILE A N 1
ATOM 757 C CA . ILE A 1 93 ? -5.215 6.242 14.137 1.00 90.25 93 ILE A CA 1
ATOM 758 C C . ILE A 1 93 ? -4.176 7.074 13.388 1.00 90.25 93 ILE A C 1
ATOM 760 O O . ILE A 1 93 ? -2.979 6.870 13.576 1.00 90.25 93 ILE A O 1
ATOM 764 N N . HIS A 1 94 ? -4.609 8.057 12.597 1.00 89.31 94 HIS A N 1
ATOM 765 C CA . HIS A 1 94 ? -3.686 8.919 11.860 1.00 89.31 94 HIS A CA 1
ATOM 766 C C . HIS A 1 94 ? -2.780 9.743 12.781 1.00 89.31 94 HIS A C 1
ATOM 768 O O . HIS A 1 94 ? -1.584 9.848 12.531 1.00 89.31 94 HIS A O 1
ATOM 774 N N . LYS A 1 95 ? -3.314 10.288 13.879 1.00 89.69 95 LYS A N 1
ATOM 775 C CA . LYS A 1 95 ? -2.524 11.084 14.829 1.00 89.69 95 LYS A CA 1
ATOM 776 C C . LYS A 1 95 ? -1.494 10.230 15.571 1.00 89.69 95 LYS A C 1
ATOM 778 O O . LYS A 1 95 ? -0.392 10.702 15.823 1.00 89.69 95 LYS A O 1
ATOM 783 N N . THR A 1 96 ? -1.846 8.996 15.926 1.00 90.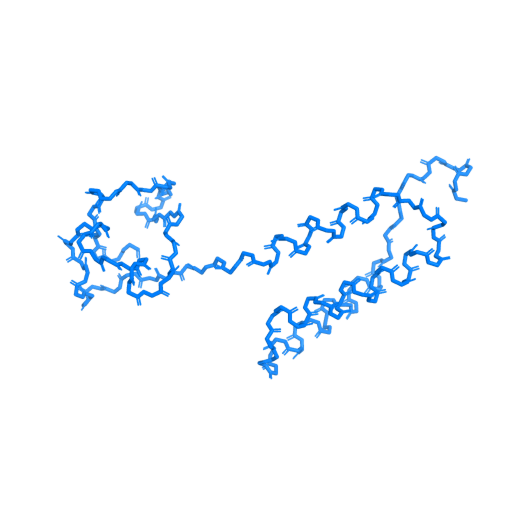25 96 THR A N 1
ATOM 784 C CA . THR A 1 96 ? -0.985 8.103 16.714 1.00 90.25 96 THR A CA 1
ATOM 785 C C . THR A 1 96 ? 0.016 7.333 15.853 1.00 90.25 96 THR A C 1
ATOM 787 O O . THR A 1 96 ? 1.132 7.082 16.297 1.00 90.25 96 THR A O 1
ATOM 790 N N . THR A 1 97 ? -0.366 6.948 14.632 1.00 87.62 97 THR A N 1
ATOM 791 C CA . THR A 1 97 ? 0.417 6.030 13.780 1.00 87.62 97 THR A CA 1
ATOM 792 C C . THR A 1 97 ? 0.881 6.643 12.459 1.00 87.62 97 THR A C 1
ATOM 794 O O . THR A 1 97 ? 1.725 6.062 11.785 1.00 87.62 97 THR A O 1
ATOM 797 N N . GLY A 1 98 ? 0.329 7.790 12.051 1.00 86.88 98 GLY A N 1
ATOM 798 C CA . GLY A 1 98 ? 0.543 8.382 10.726 1.00 86.88 98 GLY A CA 1
ATOM 799 C C . GLY A 1 98 ? -0.250 7.713 9.596 1.00 86.88 98 GLY A C 1
ATOM 800 O O . GLY A 1 98 ? -0.308 8.252 8.490 1.00 86.88 98 GLY A O 1
ATOM 801 N N . VAL A 1 99 ? -0.908 6.576 9.850 1.00 88.19 99 VAL A N 1
ATOM 802 C CA . VAL A 1 99 ? -1.655 5.823 8.831 1.00 88.19 99 VAL A CA 1
ATOM 803 C C . VAL A 1 99 ? -2.960 6.535 8.478 1.00 88.19 99 VAL A C 1
ATOM 805 O O . VAL A 1 99 ? -3.702 6.983 9.351 1.00 88.19 99 VAL A O 1
ATOM 808 N N . SER A 1 100 ? -3.247 6.636 7.181 1.00 88.56 100 SER A N 1
ATOM 809 C CA . SER A 1 100 ? -4.509 7.181 6.670 1.00 88.56 100 SER A CA 1
ATOM 810 C C . SER A 1 100 ? -5.471 6.054 6.306 1.00 88.56 100 SER A C 1
ATOM 812 O O . SER A 1 100 ? -5.065 5.051 5.725 1.00 88.56 100 SER A O 1
ATOM 814 N N . ILE A 1 101 ? -6.753 6.226 6.624 1.00 91.12 101 ILE A N 1
ATOM 815 C CA . ILE A 1 101 ? -7.799 5.244 6.318 1.00 91.12 101 ILE A CA 1
ATOM 816 C C . ILE A 1 101 ? -8.449 5.634 4.993 1.00 91.12 101 ILE A C 1
ATOM 818 O O . ILE A 1 101 ? -9.134 6.650 4.911 1.00 91.12 101 ILE A O 1
ATOM 822 N N . PHE A 1 102 ? -8.243 4.823 3.956 1.00 90.25 102 PHE A N 1
ATOM 823 C CA . PHE A 1 102 ? -8.807 5.075 2.624 1.00 90.25 102 PHE A CA 1
ATOM 824 C C . PHE A 1 102 ? -10.183 4.436 2.414 1.00 90.25 102 PHE A C 1
ATOM 826 O O . PHE A 1 102 ? -10.982 4.933 1.616 1.00 90.25 102 PHE A O 1
ATOM 833 N N . GLY A 1 103 ? -10.486 3.354 3.130 1.00 93.69 103 GLY A N 1
ATOM 834 C CA . GLY A 1 103 ? -11.775 2.687 3.041 1.00 93.69 103 GLY A CA 1
ATOM 835 C C . GLY A 1 103 ? -11.968 1.620 4.107 1.00 93.69 103 GLY A C 1
ATOM 836 O O . GLY A 1 103 ? -11.009 1.181 4.737 1.00 93.69 103 GLY A O 1
ATOM 837 N N . VAL A 1 104 ? -13.224 1.226 4.294 1.00 94.62 104 VAL A N 1
ATOM 838 C CA . VAL A 1 104 ? -13.640 0.146 5.198 1.00 94.62 104 VAL A CA 1
ATOM 839 C C . VAL A 1 104 ? -14.547 -0.801 4.426 1.00 94.62 104 VAL A C 1
ATOM 841 O O . VAL A 1 104 ? -15.425 -0.337 3.693 1.00 94.62 104 VAL A O 1
ATOM 844 N N . VAL A 1 105 ? -14.331 -2.110 4.566 1.00 94.88 105 VAL A N 1
ATOM 845 C CA . VAL A 1 105 ? -15.168 -3.136 3.935 1.00 94.88 105 VAL A CA 1
ATOM 846 C C . VAL A 1 105 ? -16.055 -3.765 4.997 1.00 94.88 105 VAL A C 1
ATOM 848 O O . VAL A 1 105 ? -15.574 -4.478 5.866 1.00 94.88 105 VAL A O 1
ATOM 851 N N . ARG A 1 106 ? -17.365 -3.551 4.887 1.00 94.06 106 ARG A N 1
ATOM 852 C CA . ARG A 1 106 ? -18.366 -4.149 5.777 1.00 94.06 106 ARG A CA 1
ATOM 853 C C . ARG A 1 106 ? -19.440 -4.818 4.943 1.00 94.06 106 ARG A C 1
ATOM 855 O O . ARG A 1 106 ? -19.880 -4.242 3.953 1.00 94.06 106 ARG A O 1
ATOM 862 N N . ASP A 1 107 ? -19.835 -6.035 5.305 1.00 92.06 107 ASP A N 1
ATOM 863 C CA . ASP A 1 107 ? -20.863 -6.798 4.580 1.00 92.06 107 ASP A CA 1
ATOM 864 C C . ASP A 1 107 ? -20.582 -6.905 3.065 1.00 92.06 107 ASP A C 1
ATOM 866 O O . ASP A 1 107 ? -21.477 -6.793 2.228 1.00 92.06 107 ASP A O 1
ATOM 870 N N . CYS A 1 108 ? -19.306 -7.094 2.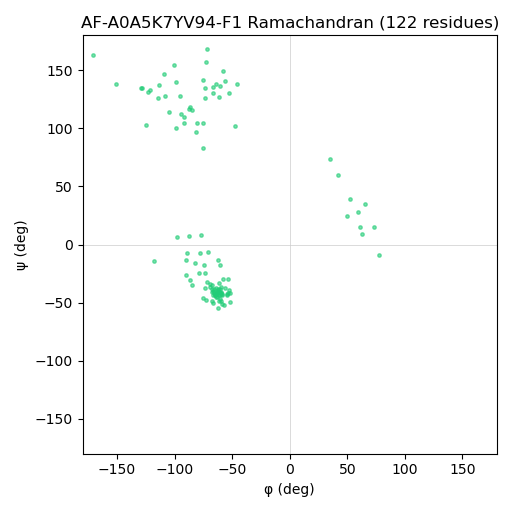700 1.00 90.94 108 CYS A N 1
ATOM 871 C CA . CYS A 1 108 ? -18.811 -7.096 1.314 1.00 90.94 108 CYS A CA 1
ATOM 872 C C . CYS A 1 108 ? -19.016 -5.775 0.540 1.00 90.94 108 CYS A C 1
ATOM 874 O O . CYS A 1 108 ? -18.865 -5.753 -0.682 1.00 90.94 108 CYS A O 1
ATOM 876 N N . GLN A 1 109 ? -19.325 -4.669 1.223 1.00 94.50 109 GLN A N 1
ATOM 877 C CA . GLN A 1 109 ? -19.416 -3.336 0.636 1.00 94.50 109 GLN A CA 1
ATOM 878 C C . GLN A 1 109 ? -18.248 -2.458 1.072 1.00 94.50 109 GLN A C 1
ATOM 880 O O . GLN A 1 109 ? -17.979 -2.284 2.259 1.00 94.50 109 GLN A O 1
ATOM 885 N N . LEU A 1 110 ? -17.570 -1.871 0.086 1.00 94.19 110 LEU A N 1
ATOM 886 C CA . LEU A 1 110 ? -16.495 -0.917 0.316 1.00 94.19 110 LEU A CA 1
ATOM 887 C C . LEU A 1 110 ? -17.074 0.486 0.503 1.00 94.19 110 LEU A C 1
ATOM 889 O O . LEU A 1 110 ? -17.631 1.076 -0.424 1.00 94.19 110 LEU A O 1
ATOM 893 N N . LYS A 1 111 ? -16.884 1.044 1.696 1.00 93.94 111 LYS A N 1
ATOM 894 C CA . LYS A 1 111 ? -17.091 2.464 1.954 1.00 93.94 111 LYS A CA 1
ATOM 895 C C . LYS A 1 111 ? -15.783 3.214 1.746 1.00 93.94 111 LYS A C 1
ATOM 897 O O . LYS A 1 111 ? -14.855 3.091 2.542 1.00 93.94 111 LYS A O 1
ATOM 902 N N . TYR A 1 112 ? -15.730 4.005 0.681 1.00 93.38 112 TYR A N 1
ATOM 903 C CA . TYR A 1 112 ? -14.596 4.872 0.367 1.00 93.38 112 TYR A CA 1
ATOM 904 C C . TYR A 1 112 ? -14.574 6.104 1.271 1.00 93.38 112 TYR A C 1
ATOM 906 O O . TYR A 1 112 ? -15.628 6.678 1.546 1.00 93.38 112 TYR A O 1
ATOM 914 N N . ASN A 1 113 ? -13.371 6.518 1.676 1.00 91.06 113 ASN A N 1
ATOM 915 C CA . ASN A 1 113 ? -13.093 7.741 2.433 1.00 91.06 113 ASN A CA 1
ATOM 916 C C . ASN A 1 113 ? -14.114 8.009 3.561 1.00 91.06 113 ASN A C 1
ATOM 918 O O . ASN A 1 113 ? -14.841 9.009 3.517 1.00 91.06 113 ASN A O 1
ATOM 922 N N . PRO A 1 114 ? -14.246 7.083 4.530 1.00 93.12 114 PRO A N 1
ATOM 923 C CA . PRO A 1 114 ? -15.177 7.255 5.635 1.00 93.12 114 PRO A CA 1
ATOM 924 C C . PRO A 1 114 ? -14.824 8.513 6.434 1.00 93.12 114 PRO A C 1
ATOM 926 O O . PRO A 1 114 ? -13.661 8.782 6.729 1.00 93.12 114 PRO A O 1
ATOM 929 N N . ASP A 1 115 ? -15.842 9.292 6.790 1.00 93.19 115 ASP A N 1
ATOM 930 C CA . ASP A 1 115 ? -15.640 10.479 7.611 1.00 93.19 115 ASP A CA 1
ATOM 931 C C . ASP A 1 115 ? -15.301 10.117 9.070 1.00 93.19 115 ASP A C 1
ATOM 933 O O . ASP A 1 115 ? -15.462 8.982 9.521 1.00 93.19 115 ASP A O 1
ATOM 937 N N . ALA A 1 116 ? -14.857 11.116 9.836 1.00 92.88 116 ALA A N 1
ATOM 938 C CA . ALA A 1 116 ? -14.439 10.937 11.224 1.00 92.88 116 ALA A CA 1
ATOM 939 C C . ALA A 1 116 ? -15.544 10.409 12.160 1.00 92.88 116 ALA A C 1
ATOM 941 O O . ALA A 1 116 ? -15.221 9.934 13.244 1.00 92.88 116 ALA A O 1
ATOM 942 N N . LYS A 1 117 ? -16.825 10.490 11.775 1.00 95.00 117 LYS A N 1
ATOM 943 C CA . LYS A 1 117 ? -17.968 9.987 12.551 1.00 95.00 117 LYS A CA 1
ATOM 944 C C . LYS A 1 117 ? -18.294 8.529 12.230 1.00 95.00 117 LYS A C 1
ATOM 946 O O . LYS A 1 117 ? -19.157 7.955 12.889 1.00 95.00 117 LYS A O 1
ATOM 951 N N . PHE A 1 118 ? -17.653 7.925 11.227 1.00 95.12 118 PHE A N 1
ATOM 952 C CA . PHE A 1 118 ? -17.837 6.511 10.922 1.00 95.12 118 PHE A CA 1
ATOM 953 C C . PHE A 1 118 ? -17.406 5.655 12.111 1.00 95.12 118 PHE A C 1
ATOM 955 O O . PHE A 1 118 ? -16.289 5.806 12.596 1.00 95.12 118 PHE A O 1
ATOM 962 N N . VAL A 1 119 ? -18.292 4.769 12.561 1.00 95.06 119 VAL A N 1
ATOM 963 C CA . VAL A 1 119 ? -18.062 3.884 13.706 1.00 95.06 119 VAL A CA 1
ATOM 964 C C . VAL A 1 119 ? -17.566 2.534 13.218 1.00 95.06 119 VAL A C 1
ATOM 966 O O . VAL A 1 119 ? -18.202 1.921 12.354 1.00 95.06 119 VAL A O 1
ATOM 969 N N . TRP A 1 120 ? -16.452 2.085 13.786 1.00 94.12 120 TRP A N 1
ATOM 970 C CA . TRP A 1 120 ? -15.914 0.749 13.589 1.00 94.12 120 TRP A CA 1
ATOM 971 C C . TRP A 1 120 ? -16.861 -0.311 14.136 1.00 94.12 120 TRP A C 1
ATOM 973 O O . TRP A 1 120 ? -17.374 -0.179 15.245 1.00 94.12 120 TRP A O 1
ATOM 983 N N . MET A 1 121 ? -17.032 -1.394 13.393 1.00 93.94 121 MET A N 1
ATOM 984 C CA . MET A 1 121 ? -17.660 -2.608 13.890 1.00 93.94 121 MET A CA 1
ATOM 985 C C . MET A 1 121 ? -16.603 -3.703 14.034 1.00 93.94 121 MET A C 1
ATOM 987 O O . MET A 1 121 ? -15.649 -3.741 13.254 1.00 93.94 121 MET A O 1
ATOM 991 N N . PRO A 1 122 ? -16.746 -4.600 15.024 1.00 92.12 122 PRO A N 1
ATOM 992 C CA . PRO A 1 122 ? -16.015 -5.857 15.028 1.00 92.12 122 PRO A CA 1
ATOM 993 C C . PRO A 1 122 ? -16.095 -6.489 13.648 1.00 92.12 122 PRO A C 1
ATOM 995 O O . PRO A 1 122 ? -17.182 -6.509 13.071 1.00 92.12 122 PRO A O 1
ATOM 998 N N . GLU A 1 123 ? -14.993 -7.049 13.154 1.00 91.31 123 GLU A N 1
ATOM 999 C CA . GLU A 1 123 ? -15.005 -7.702 11.850 1.00 91.31 123 GLU A CA 1
ATOM 1000 C C . GLU A 1 123 ? -15.268 -6.715 10.685 1.00 91.31 123 GLU A C 1
ATOM 1002 O O . GLU A 1 123 ? -15.855 -7.102 9.669 1.00 91.31 123 GLU A O 1
ATOM 1007 N N . ASP A 1 124 ? -14.761 -5.484 10.795 1.00 90.62 124 ASP A N 1
ATOM 1008 C CA . ASP A 1 124 ? -14.494 -4.556 9.677 1.00 90.62 124 ASP A CA 1
ATOM 1009 C C . ASP A 1 124 ? -13.130 -4.791 8.999 1.00 90.62 124 ASP A C 1
ATOM 1011 O O . ASP A 1 124 ? -12.280 -5.534 9.560 1.00 90.62 124 ASP A O 1
#

Mean predicted aligned error: 11.28 Å

Secondary structure (DSSP, 8-state):
-GGGT------HHHHHHHHHHHHHHHHTT--HHHHHHHHHHHHHHHHHHHSTT-HHHHHHHHHHHHHTT---------TT-TTTTSBHHHHTHHHHH-----EEEETTEEEES--TTPBP-TT-

Radius of gyration: 20.78 Å; Cα contacts (8 Å, |Δi|>4): 95; chains: 1; bounding box: 40×23×61 Å

Solvent-accessible surface area (backbone atoms only — not comparable to full-atom values): 7506 Å² total; per-residue (Å²): 100,70,91,72,70,58,87,75,86,83,60,67,71,59,54,50,52,46,51,55,49,45,54,53,40,49,75,69,66,47,56,66,71,56,52,46,56,51,52,51,47,55,50,51,55,54,50,46,73,75,38,83,80,53,68,67,58,55,50,53,50,52,52,51,54,54,56,71,67,59,87,80,77,92,70,77,38,48,73,86,39,90,50,43,78,30,27,50,53,79,56,37,49,42,83,78,70,69,50,79,76,64,58,50,51,49,96,92,40,77,42,69,60,63,55,53,79,43,61,39,51,56,66,50

InterPro domains:
  IPR036721 Regulator of K+ conductance, C-terminal domain superfamily [G3DSA:3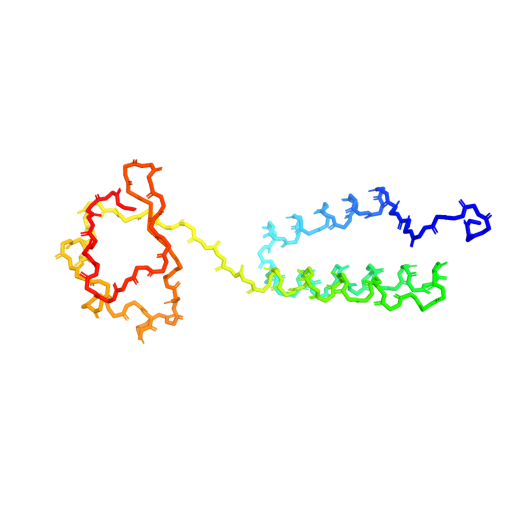.30.70.1450] (61-124)
  IPR036721 Regulator of K+ conductance, C-terminal domain superfamily [SSF116726] (67-122)

Foldseek 3Di:
DVVVVPPDDDDVVLVVVLVVQLVVVVVVVNPQLVSLVVSLVVVCVVVCVVDVDDVVVVVVSVVVSVVSVPPDDDDWQAPPDPQAFPFQLVVCCCVVPVDDDQWDADPNDTDGPDDRRDGHHHGD

Sequence (124 aa):
MKDLGVSEVVFPEFEASLEMTRQSLLYLRIPPAEVQRHTDKFRQELYAALFNSNDSYRLLSQLRGAEQQFDLQWIRLSKDSIMADRSIGESEIHKTTGVSIF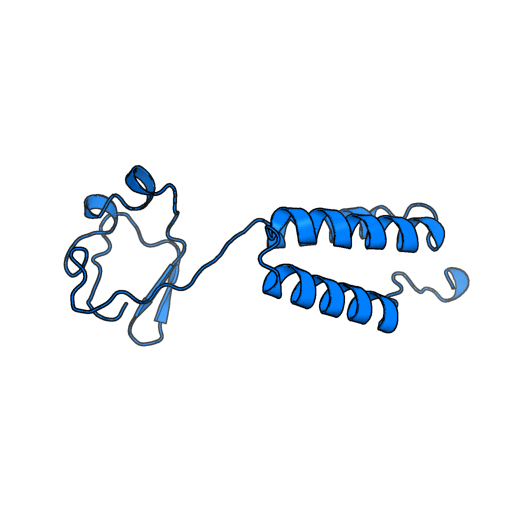GVVRDCQLKYNPDAKFVWMPED